Protein AF-A0A931ZY37-F1 (afdb_monomer)

Mean predicted aligned error: 3.33 Å

Structure (mmCIF, N/CA/C/O backbone):
data_AF-A0A931ZY37-F1
#
_entry.id   AF-A0A931ZY37-F1
#
loop_
_atom_site.group_PDB
_atom_site.id
_atom_site.type_symbol
_atom_site.label_atom_id
_atom_site.label_alt_id
_atom_site.label_comp_id
_atom_site.label_asym_id
_atom_site.label_entity_id
_atom_site.label_seq_id
_atom_site.pdbx_PDB_ins_code
_atom_site.Cartn_x
_atom_site.Cartn_y
_atom_site.Cartn_z
_atom_site.occupancy
_atom_site.B_iso_or_equiv
_atom_site.auth_seq_id
_atom_site.auth_comp_id
_atom_site.auth_asym_id
_atom_site.auth_atom_id
_atom_site.pdbx_PDB_model_num
ATOM 1 N N . MET A 1 1 ? -20.528 12.581 0.100 1.00 63.22 1 MET A N 1
ATOM 2 C CA . MET A 1 1 ? -20.243 13.210 1.410 1.00 63.22 1 MET A CA 1
ATOM 3 C C . MET A 1 1 ? -18.839 12.778 1.808 1.00 63.22 1 MET A C 1
ATOM 5 O O . MET A 1 1 ? -18.564 11.595 1.664 1.00 63.22 1 MET A O 1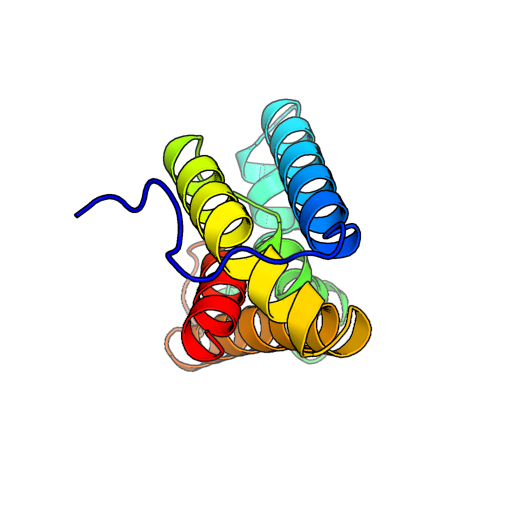
ATOM 9 N N . PHE A 1 2 ? -17.939 13.688 2.192 1.00 72.25 2 PHE A N 1
ATOM 10 C CA . PHE A 1 2 ? -16.591 13.305 2.642 1.00 72.25 2 PHE A CA 1
ATOM 11 C C . PHE A 1 2 ? -16.696 12.861 4.113 1.00 72.25 2 PHE A C 1
ATOM 13 O O . PHE A 1 2 ? -17.202 13.653 4.912 1.00 72.25 2 PHE A O 1
ATOM 20 N N . PRO A 1 3 ? -16.337 11.617 4.480 1.00 76.69 3 PRO A N 1
ATOM 21 C CA . PRO A 1 3 ? -16.496 11.146 5.854 1.00 76.69 3 PRO A CA 1
ATOM 22 C C . PRO A 1 3 ? -15.525 11.903 6.765 1.00 76.69 3 PRO A C 1
ATOM 24 O O . PRO A 1 3 ? -14.353 12.024 6.429 1.00 76.69 3 PRO A O 1
ATOM 27 N N . LEU A 1 4 ? -16.013 12.447 7.882 1.00 78.38 4 LEU A N 1
ATOM 28 C CA . LEU A 1 4 ? -15.183 13.142 8.881 1.00 78.38 4 LEU A CA 1
ATOM 29 C C . LEU A 1 4 ? -14.950 12.295 10.134 1.00 78.38 4 LEU A C 1
ATOM 31 O O . LEU A 1 4 ? -13.923 12.428 10.791 1.00 78.38 4 LEU A O 1
ATOM 35 N N . SER A 1 5 ? -15.909 11.431 10.444 1.00 74.94 5 SER A N 1
ATOM 36 C CA . SER A 1 5 ? -15.869 10.434 11.505 1.00 74.94 5 SER A CA 1
ATOM 37 C C . SER A 1 5 ? -16.895 9.350 11.183 1.00 74.94 5 SER A C 1
ATOM 39 O O . SER A 1 5 ? -17.824 9.585 10.399 1.00 74.94 5 SER A O 1
ATOM 41 N N . ASP A 1 6 ? -16.757 8.185 11.799 1.00 78.31 6 ASP A N 1
ATOM 42 C CA . ASP A 1 6 ? -17.799 7.169 11.818 1.00 78.31 6 ASP A CA 1
ATOM 43 C C . ASP A 1 6 ? -18.772 7.397 12.997 1.00 78.31 6 ASP A C 1
ATOM 45 O O . ASP A 1 6 ? -18.568 8.269 13.847 1.00 78.31 6 ASP A O 1
ATOM 49 N N . ALA A 1 7 ? -19.883 6.657 13.010 1.00 77.50 7 ALA A N 1
ATOM 50 C CA . ALA A 1 7 ? -20.914 6.757 14.049 1.00 77.50 7 ALA A CA 1
ATOM 51 C C . ALA A 1 7 ? -20.733 5.734 15.187 1.00 77.50 7 ALA A C 1
ATOM 53 O O . ALA A 1 7 ? -21.491 5.766 16.159 1.00 77.50 7 ALA A O 1
ATOM 54 N N . ASN A 1 8 ? -19.770 4.821 15.068 1.00 73.75 8 ASN A N 1
ATOM 55 C CA . ASN A 1 8 ? -19.580 3.678 15.949 1.00 73.75 8 ASN A CA 1
ATOM 56 C C . ASN A 1 8 ? -18.161 3.660 16.546 1.00 73.75 8 ASN A C 1
ATOM 58 O O . ASN A 1 8 ? -17.461 2.678 16.367 1.00 73.75 8 ASN A O 1
ATOM 62 N N . PRO A 1 9 ? -17.726 4.690 17.291 1.00 71.88 9 PRO A N 1
ATOM 63 C CA . PRO A 1 9 ? -16.325 4.841 17.668 1.00 71.88 9 PRO A CA 1
ATOM 64 C C . PRO A 1 9 ? -15.787 3.641 18.462 1.00 71.88 9 PRO A C 1
ATOM 66 O O . PRO A 1 9 ? -16.362 3.226 19.480 1.00 71.88 9 PRO A O 1
ATOM 69 N N . SER A 1 10 ? -14.628 3.132 18.043 1.00 78.06 10 SER A N 1
AT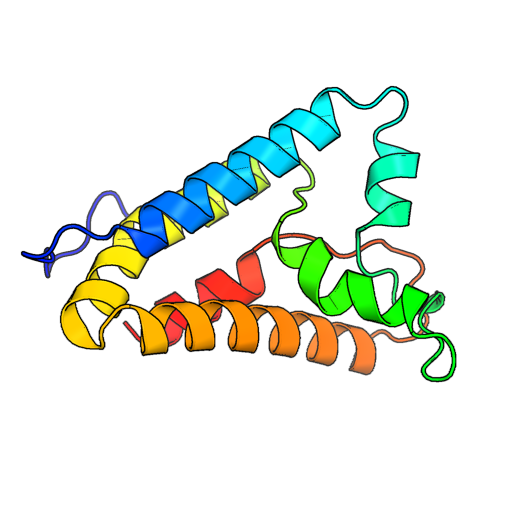OM 70 C CA . SER A 1 10 ? -13.926 2.062 18.748 1.00 78.06 10 SER A CA 1
ATOM 71 C C . SER A 1 10 ? -13.435 2.529 20.123 1.00 78.06 10 SER A C 1
ATOM 73 O O . SER A 1 10 ? -12.880 3.613 20.293 1.00 78.06 10 SER A O 1
ATOM 75 N N . ARG A 1 11 ? -13.611 1.686 21.150 1.00 78.75 11 ARG A N 1
ATOM 76 C CA . ARG A 1 11 ? -13.096 1.950 22.512 1.00 78.75 11 ARG A CA 1
ATOM 77 C C . ARG A 1 11 ? -11.683 1.410 22.743 1.00 78.75 11 ARG A C 1
ATOM 79 O O . ARG A 1 11 ? -11.150 1.568 23.841 1.00 78.75 11 ARG A O 1
ATOM 86 N N . LYS A 1 12 ? -11.101 0.720 21.759 1.00 86.44 12 L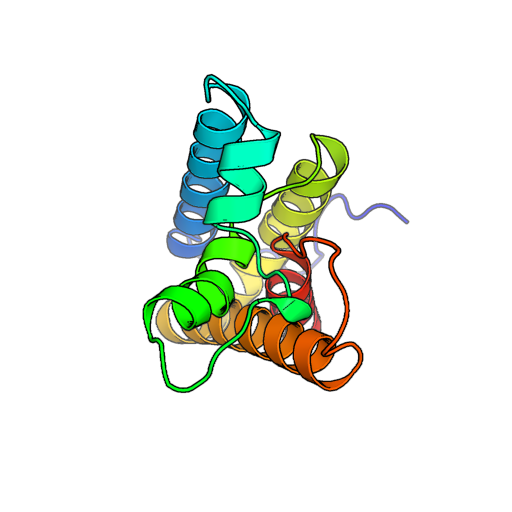YS A N 1
ATOM 87 C CA . LYS A 1 12 ? -9.762 0.125 21.850 1.00 86.44 12 LYS A CA 1
ATOM 88 C C . LYS A 1 12 ? -8.773 0.962 21.054 1.00 86.44 12 LYS A C 1
ATOM 90 O O . LYS A 1 12 ? -9.107 1.477 19.997 1.00 86.44 12 LYS A O 1
ATOM 95 N N . PHE A 1 13 ? -7.548 1.066 21.561 1.00 90.75 13 PHE A N 1
ATOM 96 C CA . PHE A 1 13 ? -6.472 1.742 20.846 1.00 90.75 13 PHE A CA 1
ATOM 97 C C . PHE A 1 13 ? -6.099 0.941 19.582 1.00 90.75 13 PHE A C 1
ATOM 99 O O . PHE A 1 13 ? -5.713 -0.223 19.726 1.00 90.75 13 PHE A O 1
ATOM 106 N N . PRO A 1 14 ? -6.209 1.522 18.373 1.00 93.69 1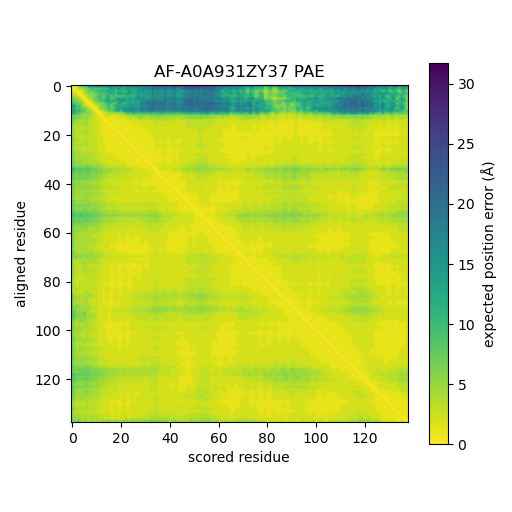4 PRO A N 1
ATOM 107 C CA . PRO A 1 14 ? -6.044 0.796 17.117 1.00 93.69 14 PRO A CA 1
ATOM 108 C C . PRO A 1 14 ? -4.565 0.760 16.704 1.00 93.69 14 PRO A C 1
ATOM 110 O O . PRO A 1 14 ? -4.118 1.470 15.800 1.00 93.69 14 PRO A O 1
ATOM 113 N N . LEU A 1 15 ? -3.771 -0.011 17.450 1.00 96.75 15 LEU A N 1
ATOM 114 C CA . LEU A 1 15 ? -2.317 -0.045 17.305 1.00 96.75 15 LEU A CA 1
ATOM 115 C C . LEU A 1 15 ? -1.897 -0.475 15.896 1.00 96.75 15 LEU A C 1
ATOM 117 O O . LEU A 1 15 ? -1.020 0.154 15.308 1.00 96.75 15 LEU A O 1
ATOM 121 N N . PHE A 1 16 ? -2.499 -1.532 15.353 1.00 97.75 16 PHE A N 1
ATOM 122 C CA . PHE A 1 16 ? -2.090 -2.073 14.058 1.00 97.75 16 PHE A CA 1
ATOM 123 C C . PHE A 1 16 ? -2.555 -1.193 12.900 1.00 97.75 16 PHE A C 1
ATOM 125 O O . PHE A 1 16 ? -1.809 -1.036 11.933 1.00 97.75 16 PHE A O 1
ATOM 132 N N . ASN A 1 17 ? -3.712 -0.544 13.029 1.00 97.81 17 ASN A N 1
ATOM 133 C CA . ASN A 1 17 ? -4.153 0.491 12.103 1.00 97.81 17 ASN A CA 1
ATOM 134 C C . ASN A 1 17 ? -3.123 1.627 12.013 1.00 97.81 17 ASN A C 1
ATOM 136 O O . ASN A 1 17 ? -2.664 1.985 10.928 1.00 97.81 17 ASN A O 1
ATOM 140 N N . ILE A 1 18 ? -2.685 2.135 13.171 1.00 98.06 18 ILE A N 1
ATOM 141 C CA . ILE A 1 18 ? -1.665 3.187 13.255 1.00 98.06 18 ILE A CA 1
ATOM 142 C C . ILE A 1 18 ? -0.335 2.706 12.669 1.00 98.06 18 ILE A C 1
ATOM 144 O O . ILE A 1 18 ? 0.287 3.441 11.904 1.00 98.06 18 ILE A O 1
ATOM 148 N N . ILE A 1 19 ? 0.097 1.480 12.981 1.00 98.56 19 ILE A N 1
ATOM 149 C CA . ILE A 1 19 ? 1.332 0.904 12.431 1.00 98.56 19 ILE A CA 1
ATOM 150 C C . ILE A 1 19 ? 1.280 0.874 10.900 1.00 98.56 19 ILE A C 1
ATOM 152 O O . ILE A 1 19 ? 2.235 1.314 10.261 1.00 98.56 19 ILE A O 1
ATOM 156 N N . ILE A 1 20 ? 0.178 0.412 10.301 1.00 98.62 20 ILE A N 1
ATOM 157 C CA . ILE A 1 20 ? 0.029 0.371 8.839 1.00 98.62 20 ILE A CA 1
ATOM 158 C C . ILE A 1 20 ? 0.072 1.782 8.245 1.00 98.62 20 ILE A C 1
ATOM 160 O O . ILE A 1 20 ? 0.779 1.998 7.256 1.00 98.62 20 ILE A O 1
ATOM 164 N N . ILE A 1 21 ? -0.619 2.749 8.856 1.00 98.69 21 ILE A N 1
ATOM 165 C CA . ILE A 1 21 ? -0.608 4.149 8.405 1.00 98.69 21 ILE A CA 1
ATOM 166 C C . ILE A 1 21 ? 0.811 4.727 8.453 1.00 98.69 21 ILE A C 1
ATOM 168 O O . ILE A 1 21 ? 1.265 5.347 7.486 1.00 98.69 21 ILE A O 1
ATOM 172 N N . VAL A 1 22 ? 1.535 4.500 9.551 1.00 98.69 22 VAL A N 1
ATOM 173 C CA . VAL A 1 22 ? 2.911 4.979 9.728 1.00 98.69 22 VAL A CA 1
ATOM 174 C C . VAL A 1 22 ? 3.845 4.325 8.715 1.00 98.69 22 VAL A C 1
ATOM 176 O O . VAL A 1 22 ? 4.570 5.039 8.030 1.00 98.69 22 VAL A O 1
ATOM 179 N N . ILE A 1 23 ? 3.806 2.998 8.561 1.00 98.75 23 ILE A N 1
ATOM 180 C CA . ILE A 1 23 ? 4.653 2.279 7.596 1.00 98.75 23 ILE A CA 1
ATOM 181 C C . ILE A 1 23 ? 4.382 2.771 6.173 1.00 98.75 23 ILE A C 1
ATOM 183 O O . ILE A 1 23 ? 5.320 3.099 5.452 1.00 98.75 23 ILE A O 1
ATOM 187 N N . THR A 1 24 ? 3.113 2.887 5.781 1.00 98.69 24 THR A N 1
ATOM 188 C CA . THR A 1 24 ? 2.729 3.364 4.443 1.00 98.69 24 THR A CA 1
ATOM 189 C C . THR A 1 24 ? 3.211 4.795 4.200 1.00 98.69 24 THR A C 1
ATOM 191 O O . THR A 1 24 ? 3.761 5.101 3.143 1.00 98.69 24 THR A O 1
ATOM 194 N N . SER A 1 25 ? 3.085 5.664 5.205 1.00 98.62 25 SER A N 1
ATOM 195 C CA . SER A 1 25 ? 3.576 7.045 5.134 1.00 98.62 25 SER A CA 1
ATOM 196 C C . SER A 1 25 ? 5.102 7.116 5.039 1.00 98.62 25 SER A C 1
ATOM 198 O O . SER A 1 25 ? 5.629 7.929 4.281 1.00 98.62 25 SER A O 1
ATOM 200 N N . LEU A 1 26 ? 5.822 6.249 5.760 1.00 98.69 26 LEU A N 1
ATOM 201 C CA . LEU A 1 26 ? 7.281 6.145 5.676 1.00 98.69 26 LEU A CA 1
ATOM 202 C C . LEU A 1 26 ? 7.730 5.649 4.298 1.00 98.69 26 LEU A C 1
ATOM 204 O O . LEU A 1 26 ? 8.646 6.230 3.725 1.00 98.69 26 LEU A O 1
ATOM 208 N N . VAL A 1 27 ? 7.073 4.630 3.735 1.00 98.56 27 VAL A N 1
ATOM 209 C CA . VAL A 1 27 ? 7.370 4.143 2.376 1.00 98.56 27 VAL A CA 1
ATOM 210 C C . VAL A 1 27 ? 7.130 5.239 1.344 1.00 98.56 27 VAL A C 1
ATOM 212 O O . VAL A 1 27 ? 7.978 5.457 0.483 1.00 98.56 27 VAL A O 1
ATOM 215 N N . PHE A 1 28 ? 6.033 5.990 1.456 1.00 98.50 28 PHE A N 1
ATOM 216 C CA . PHE A 1 28 ? 5.783 7.117 0.562 1.00 98.50 28 PHE A CA 1
ATOM 217 C C . PHE A 1 28 ? 6.817 8.239 0.731 1.00 98.50 28 PHE A C 1
ATOM 219 O O . PHE A 1 28 ? 7.264 8.820 -0.254 1.00 98.50 28 PHE A O 1
ATOM 226 N N . PHE A 1 29 ? 7.271 8.514 1.955 1.00 98.44 29 PHE A N 1
ATOM 227 C CA . PHE A 1 29 ? 8.369 9.454 2.181 1.00 98.44 29 PHE A CA 1
ATOM 228 C C . PHE A 1 29 ? 9.686 8.972 1.550 1.00 98.44 29 PHE A C 1
ATOM 230 O O . PHE A 1 29 ? 10.391 9.769 0.929 1.00 98.44 29 PHE A O 1
ATOM 237 N N . LEU A 1 30 ? 10.006 7.677 1.653 1.00 98.19 30 LEU A N 1
ATOM 238 C CA . LEU A 1 30 ? 11.165 7.076 0.982 1.00 98.19 30 LEU A CA 1
ATOM 239 C C . LEU A 1 30 ? 11.042 7.157 -0.542 1.00 98.19 30 LEU A C 1
ATOM 241 O O . LEU A 1 30 ? 12.013 7.514 -1.203 1.00 98.19 30 LEU A O 1
ATOM 245 N N . GLN A 1 31 ? 9.849 6.904 -1.087 1.00 98.19 31 GLN A N 1
ATOM 246 C CA . GLN A 1 31 ? 9.551 7.075 -2.507 1.00 98.19 31 GLN A CA 1
ATOM 247 C C . GLN A 1 31 ? 9.832 8.520 -2.944 1.00 98.19 31 GLN A C 1
ATOM 249 O O . GLN A 1 31 ? 10.562 8.729 -3.908 1.00 98.19 31 GLN A O 1
ATOM 254 N N . LEU A 1 32 ? 9.334 9.520 -2.208 1.00 97.69 32 LEU A N 1
ATOM 255 C CA . LEU A 1 32 ? 9.580 10.938 -2.505 1.00 97.69 32 LEU A CA 1
ATOM 256 C C . LEU A 1 32 ? 11.055 11.342 -2.376 1.00 97.69 32 LEU A C 1
ATOM 258 O O . LEU A 1 32 ? 11.507 12.229 -3.097 1.00 97.69 32 LEU A O 1
ATOM 262 N N . SER A 1 33 ? 11.783 10.703 -1.458 1.00 97.88 33 SER A N 1
ATOM 263 C CA . SER A 1 33 ? 13.199 10.977 -1.177 1.00 97.88 33 SER A CA 1
ATOM 264 C C . SER A 1 33 ? 14.160 10.201 -2.083 1.00 97.88 33 SER A C 1
ATOM 266 O O . SER A 1 33 ? 15.374 10.377 -1.977 1.00 97.88 33 SER A O 1
ATOM 268 N N . SER A 1 34 ? 13.644 9.312 -2.935 1.00 97.44 34 SER A N 1
ATOM 269 C CA . SER A 1 34 ? 14.457 8.545 -3.874 1.00 97.44 34 SER A CA 1
ATOM 270 C C . SER A 1 34 ? 15.083 9.460 -4.932 1.00 97.44 34 SER A C 1
ATOM 272 O O . SER A 1 34 ? 14.522 10.494 -5.294 1.00 97.44 34 SER A O 1
ATOM 274 N N . ALA A 1 35 ? 16.267 9.085 -5.427 1.00 97.00 35 ALA A N 1
ATOM 275 C CA . ALA A 1 35 ? 16.957 9.849 -6.469 1.00 97.00 35 ALA A CA 1
ATOM 276 C C . ALA A 1 35 ? 16.159 9.886 -7.783 1.00 97.00 35 ALA A C 1
ATOM 278 O O . ALA A 1 35 ? 16.204 10.880 -8.504 1.00 97.00 35 ALA A O 1
ATOM 279 N N . ASP A 1 36 ? 15.424 8.808 -8.059 1.00 97.00 36 ASP A N 1
ATOM 280 C CA . ASP A 1 36 ? 14.531 8.671 -9.198 1.00 97.00 36 ASP A CA 1
ATOM 281 C C . ASP A 1 36 ? 13.251 7.951 -8.748 1.00 97.00 36 ASP A C 1
ATOM 283 O O . ASP A 1 36 ? 13.257 6.755 -8.436 1.00 97.00 36 ASP A O 1
ATOM 287 N N . GLN A 1 37 ? 12.155 8.709 -8.688 1.00 96.00 37 GLN A N 1
ATOM 288 C CA . GLN A 1 37 ? 10.861 8.200 -8.237 1.00 96.00 37 GLN A CA 1
ATOM 289 C C . GLN A 1 37 ? 10.254 7.212 -9.227 1.00 96.00 37 GLN A C 1
ATOM 291 O O . GLN A 1 37 ? 9.539 6.305 -8.808 1.00 96.00 37 GLN A O 1
ATOM 296 N N . GLU A 1 38 ? 10.522 7.381 -10.522 1.00 95.38 38 GLU A N 1
ATOM 297 C CA . GLU A 1 38 ? 10.010 6.488 -11.552 1.00 95.38 38 GLU A CA 1
ATOM 298 C C . GLU A 1 38 ? 10.664 5.117 -11.395 1.00 95.38 38 GLU A C 1
ATOM 300 O O . GLU A 1 38 ? 9.961 4.121 -11.236 1.00 95.38 38 GLU A O 1
ATOM 305 N N . VAL A 1 39 ? 11.994 5.071 -11.287 1.00 96.38 39 VAL A N 1
ATOM 306 C CA . VAL A 1 39 ? 12.726 3.819 -11.030 1.00 96.38 39 VAL A CA 1
ATOM 307 C C . VAL A 1 39 ? 12.268 3.161 -9.726 1.00 96.38 39 VAL A C 1
ATOM 309 O O . VAL A 1 39 ? 12.027 1.954 -9.704 1.00 96.38 39 VAL A O 1
ATOM 312 N N . PHE A 1 40 ? 12.085 3.939 -8.652 1.00 97.69 40 PHE A N 1
ATOM 313 C CA . PHE A 1 40 ? 11.578 3.411 -7.382 1.00 97.69 40 PHE A CA 1
ATOM 314 C C . PHE A 1 40 ? 10.182 2.790 -7.540 1.00 97.69 40 PHE A C 1
ATOM 316 O O . PHE A 1 40 ? 9.921 1.702 -7.027 1.00 97.69 40 PHE A O 1
ATOM 323 N N . ILE A 1 41 ? 9.281 3.458 -8.266 1.00 97.75 41 ILE A N 1
ATOM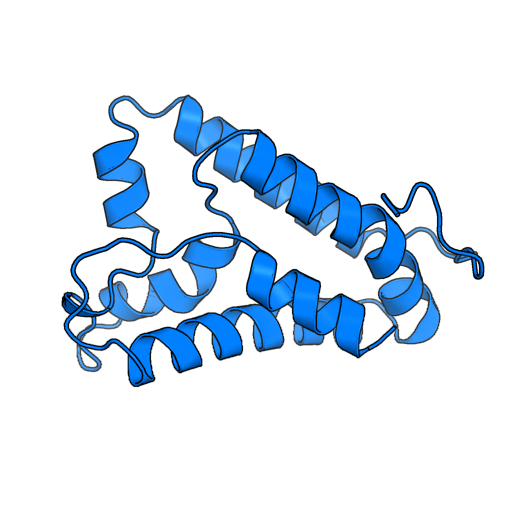 324 C CA . ILE A 1 41 ? 7.939 2.938 -8.541 1.00 97.75 41 ILE A CA 1
ATOM 325 C C . ILE A 1 41 ? 8.029 1.648 -9.352 1.00 97.75 41 ILE A C 1
ATOM 327 O O . ILE A 1 41 ? 7.470 0.646 -8.922 1.00 97.75 41 ILE A O 1
ATOM 331 N N . PHE A 1 42 ? 8.751 1.628 -10.471 1.00 96.62 42 PHE A N 1
ATOM 332 C CA . PHE A 1 42 ? 8.862 0.434 -11.316 1.00 96.62 42 PHE A CA 1
ATOM 333 C C . PHE A 1 42 ? 9.524 -0.755 -10.606 1.00 96.62 42 PHE A C 1
ATOM 335 O O . PHE A 1 42 ? 9.267 -1.896 -10.972 1.00 96.62 42 PHE A O 1
ATOM 342 N N . GLN A 1 43 ? 10.331 -0.510 -9.572 1.00 95.81 43 GLN A N 1
ATOM 343 C CA . GLN A 1 43 ? 10.945 -1.569 -8.777 1.00 95.81 43 GLN A CA 1
ATOM 344 C C . GLN A 1 43 ? 9.973 -2.244 -7.790 1.00 95.81 43 GLN A C 1
ATOM 346 O O . GLN A 1 43 ? 10.127 -3.432 -7.510 1.00 95.81 43 GLN A O 1
ATOM 351 N N . TYR A 1 44 ? 9.008 -1.506 -7.227 1.00 97.88 44 TYR A N 1
ATOM 352 C CA . TYR A 1 44 ? 8.169 -2.001 -6.120 1.00 97.88 44 TYR A CA 1
ATOM 353 C C . TYR A 1 44 ? 6.657 -1.994 -6.396 1.00 97.88 44 TYR A C 1
ATOM 355 O O . TYR A 1 44 ? 5.898 -2.574 -5.613 1.00 97.88 44 TYR A O 1
ATOM 363 N N . ALA A 1 45 ? 6.207 -1.341 -7.466 1.00 98.00 45 ALA A N 1
ATOM 364 C CA . ALA A 1 45 ? 4.832 -1.384 -7.949 1.00 98.00 45 ALA A CA 1
ATOM 365 C C . ALA A 1 45 ? 4.597 -2.633 -8.803 1.00 98.00 45 ALA A C 1
ATOM 367 O O . ALA A 1 45 ? 5.514 -3.168 -9.425 1.00 98.00 45 ALA A O 1
ATOM 368 N N . LEU A 1 46 ? 3.350 -3.093 -8.852 1.00 98.44 46 LEU A N 1
ATOM 369 C CA . LEU A 1 46 ? 2.977 -4.229 -9.681 1.00 98.44 46 LEU A CA 1
ATOM 370 C C . LEU A 1 46 ? 2.822 -3.757 -11.124 1.00 98.44 46 LEU A C 1
ATOM 372 O O . LEU A 1 46 ? 1.905 -3.000 -11.426 1.00 98.44 46 LEU A O 1
ATOM 376 N N . VAL A 1 47 ? 3.694 -4.215 -12.017 1.00 98.25 47 VAL A N 1
ATOM 377 C CA . VAL A 1 47 ? 3.532 -4.028 -13.463 1.00 98.25 47 VAL A CA 1
ATOM 378 C C . VAL A 1 47 ? 3.054 -5.358 -14.046 1.00 98.25 47 VAL A C 1
ATOM 380 O O . VAL A 1 47 ? 3.863 -6.281 -14.140 1.00 98.25 47 VAL A O 1
ATOM 383 N N . PRO A 1 48 ? 1.769 -5.496 -14.430 1.00 98.00 48 PRO A N 1
ATOM 384 C CA . PRO A 1 48 ? 1.219 -6.770 -14.895 1.00 98.00 48 PRO A CA 1
ATOM 385 C C . PRO A 1 48 ? 2.035 -7.440 -16.006 1.00 98.00 48 PRO A C 1
ATOM 387 O O . PRO A 1 48 ? 2.340 -8.626 -15.904 1.00 98.00 48 PRO A O 1
ATOM 390 N N . ALA A 1 49 ? 2.482 -6.657 -16.995 1.00 97.69 49 ALA A N 1
ATOM 391 C CA . ALA A 1 49 ? 3.266 -7.151 -18.127 1.00 97.69 49 ALA A CA 1
ATOM 392 C C . ALA A 1 49 ? 4.655 -7.703 -17.750 1.00 97.69 49 ALA A C 1
ATOM 394 O O . ALA A 1 49 ? 5.314 -8.312 -18.590 1.00 97.69 49 ALA A O 1
ATOM 395 N N . GLN A 1 50 ? 5.130 -7.459 -16.524 1.00 97.00 50 GLN A N 1
ATOM 396 C CA . GLN A 1 50 ? 6.437 -7.911 -16.031 1.00 97.00 50 GLN A CA 1
ATOM 397 C C . GLN A 1 50 ? 6.334 -9.112 -15.081 1.00 97.00 50 GLN A C 1
ATOM 399 O O . GLN A 1 50 ? 7.355 -9.577 -14.581 1.00 97.00 50 GLN A O 1
ATOM 404 N N . VAL A 1 51 ? 5.124 -9.610 -14.806 1.00 97.69 51 VAL A N 1
ATOM 405 C CA . VAL A 1 51 ? 4.931 -10.752 -13.908 1.00 97.69 51 VAL A CA 1
ATOM 406 C C . VAL A 1 51 ? 5.358 -12.042 -14.603 1.00 97.69 51 VAL A C 1
ATOM 408 O O . VAL A 1 51 ? 4.753 -12.460 -15.591 1.00 97.69 51 VAL A O 1
ATOM 411 N N . ASP A 1 52 ? 6.347 -12.713 -14.020 1.00 97.12 52 ASP A N 1
ATOM 412 C CA . ASP A 1 52 ? 6.746 -14.074 -14.356 1.00 97.12 52 ASP A CA 1
ATOM 413 C C . ASP A 1 52 ? 6.533 -14.971 -13.131 1.00 97.12 52 ASP A C 1
ATOM 415 O O . ASP A 1 52 ? 7.233 -14.872 -12.126 1.00 97.12 52 ASP A O 1
ATOM 419 N N . LEU A 1 53 ? 5.571 -15.894 -13.218 1.00 95.19 53 LEU A N 1
ATOM 420 C CA . LEU A 1 53 ? 5.245 -16.807 -12.118 1.00 95.19 53 LEU A CA 1
ATOM 421 C C . LEU A 1 53 ? 6.404 -17.749 -11.742 1.00 95.19 53 LEU A C 1
ATOM 423 O O . LEU A 1 53 ? 6.367 -18.342 -10.661 1.00 95.19 53 LEU A O 1
ATOM 427 N N . ALA A 1 54 ? 7.411 -17.903 -12.608 1.00 97.12 54 ALA A N 1
ATOM 428 C CA . ALA A 1 54 ? 8.626 -18.655 -12.312 1.00 97.12 54 ALA A CA 1
ATOM 429 C C . ALA A 1 54 ? 9.687 -17.824 -11.565 1.00 97.12 54 ALA A C 1
ATOM 431 O O . ALA A 1 54 ? 10.575 -18.409 -10.939 1.00 97.12 54 ALA A O 1
ATOM 432 N N . ASP A 1 55 ? 9.591 -16.490 -11.584 1.00 96.31 55 ASP A N 1
ATOM 433 C CA . ASP A 1 55 ? 10.500 -15.585 -10.884 1.00 96.31 55 ASP A CA 1
ATOM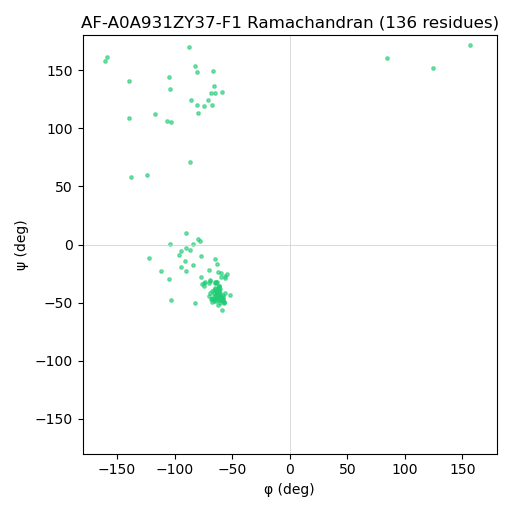 434 C C . ASP A 1 55 ? 9.825 -14.954 -9.661 1.00 96.31 55 ASP A C 1
ATOM 436 O O . ASP A 1 55 ? 9.014 -14.028 -9.752 1.00 96.31 55 ASP A O 1
ATOM 440 N N . PHE A 1 56 ? 10.231 -15.425 -8.480 1.00 94.31 56 PHE A N 1
ATOM 441 C CA . PHE A 1 56 ? 9.733 -14.930 -7.200 1.00 94.31 56 PHE A CA 1
ATOM 442 C C . PHE A 1 56 ? 9.930 -13.418 -7.019 1.00 94.31 56 PHE A C 1
ATOM 444 O O . PHE A 1 56 ? 9.120 -12.784 -6.341 1.00 94.31 56 PHE A O 1
ATOM 451 N N . ALA A 1 57 ? 10.958 -12.818 -7.631 1.00 95.56 57 ALA A N 1
ATOM 452 C CA . ALA A 1 57 ? 11.183 -11.378 -7.541 1.00 95.56 57 ALA A CA 1
ATOM 453 C C . ALA A 1 57 ? 10.007 -10.578 -8.127 1.00 95.56 57 ALA A C 1
ATOM 455 O O . ALA A 1 57 ? 9.621 -9.557 -7.559 1.00 95.56 57 ALA A O 1
ATOM 456 N N . THR A 1 58 ? 9.376 -11.085 -9.191 1.00 96.62 58 THR A N 1
ATOM 457 C CA . THR A 1 58 ? 8.214 -10.444 -9.832 1.00 96.62 58 THR A CA 1
ATOM 458 C C . THR A 1 58 ? 6.906 -10.648 -9.059 1.00 96.62 58 THR A C 1
ATOM 460 O O . THR A 1 58 ? 5.907 -9.984 -9.337 1.00 96.62 58 THR A O 1
ATOM 463 N N . LEU A 1 59 ? 6.907 -11.519 -8.040 1.00 97.19 59 LEU A N 1
ATOM 464 C CA . LEU A 1 59 ? 5.754 -11.761 -7.166 1.00 97.19 59 LEU A CA 1
ATOM 465 C C . LEU A 1 59 ? 5.730 -10.837 -5.939 1.00 97.19 59 LEU A C 1
ATOM 467 O O . LEU A 1 59 ? 4.666 -10.590 -5.370 1.00 97.19 59 LEU A O 1
ATOM 471 N N . ILE A 1 60 ? 6.881 -10.290 -5.538 1.00 97.69 60 ILE A N 1
ATOM 472 C CA . ILE A 1 60 ? 6.998 -9.348 -4.411 1.00 97.69 60 ILE A CA 1
ATOM 473 C C . ILE A 1 60 ? 6.087 -8.109 -4.592 1.00 97.69 60 ILE A C 1
ATOM 475 O O . ILE A 1 60 ? 5.403 -7.738 -3.626 1.00 97.69 60 ILE A O 1
ATOM 479 N N . PRO A 1 61 ? 5.975 -7.512 -5.802 1.00 98.31 61 PRO A N 1
ATOM 480 C CA . PRO A 1 61 ? 5.078 -6.392 -6.075 1.00 98.31 61 PRO A CA 1
ATOM 481 C C . PRO A 1 61 ? 3.603 -6.594 -5.737 1.00 98.31 61 PRO A C 1
ATOM 483 O O . PRO A 1 61 ? 2.932 -5.614 -5.422 1.00 98.31 61 PRO A O 1
ATOM 486 N N . PHE A 1 62 ? 3.085 -7.829 -5.702 1.00 98.31 62 PHE A N 1
ATOM 487 C CA . PHE A 1 62 ? 1.699 -8.070 -5.270 1.00 98.31 62 PHE A CA 1
ATOM 488 C C . PHE A 1 62 ? 1.436 -7.601 -3.834 1.00 98.31 62 PHE A C 1
ATOM 490 O O . PHE A 1 62 ? 0.295 -7.280 -3.498 1.00 98.31 62 PHE A O 1
ATOM 497 N N . VAL A 1 63 ? 2.481 -7.532 -3.003 1.00 98.44 63 VAL A N 1
ATOM 498 C CA . VAL A 1 63 ? 2.409 -7.030 -1.628 1.00 98.44 63 VAL A CA 1
ATOM 499 C C . VAL A 1 63 ? 2.981 -5.620 -1.525 1.00 98.44 63 VAL A C 1
ATOM 501 O O . VAL A 1 63 ? 2.342 -4.752 -0.933 1.00 98.44 63 VAL A O 1
ATOM 504 N N . THR A 1 64 ? 4.165 -5.354 -2.089 1.00 98.38 64 THR A N 1
ATOM 505 C CA . THR A 1 64 ? 4.823 -4.048 -1.899 1.00 98.38 64 THR A CA 1
ATOM 506 C C . THR A 1 64 ? 4.039 -2.901 -2.527 1.00 98.38 64 THR A C 1
ATOM 508 O O . THR A 1 64 ? 3.991 -1.823 -1.935 1.00 98.38 64 THR A O 1
ATOM 511 N N . ALA A 1 65 ? 3.331 -3.142 -3.637 1.00 98.44 65 ALA A N 1
ATOM 512 C CA . ALA A 1 65 ? 2.498 -2.140 -4.302 1.00 98.44 65 ALA A CA 1
ATOM 513 C C . ALA A 1 65 ? 1.436 -1.515 -3.380 1.00 98.44 65 ALA A C 1
ATOM 515 O O . ALA A 1 65 ? 1.079 -0.355 -3.576 1.00 98.44 65 ALA A O 1
ATOM 516 N N . ILE A 1 66 ? 0.983 -2.233 -2.341 1.00 98.75 66 ILE A N 1
ATOM 517 C CA . ILE A 1 66 ? -0.004 -1.750 -1.355 1.00 98.75 66 ILE A CA 1
ATOM 518 C C . ILE A 1 66 ? 0.506 -0.498 -0.616 1.00 98.75 66 ILE A C 1
ATOM 520 O O . ILE A 1 66 ? -0.286 0.338 -0.184 1.00 98.75 66 ILE A O 1
ATOM 524 N N . PHE A 1 67 ? 1.825 -0.339 -0.477 1.00 98.69 67 PHE A N 1
ATOM 525 C CA . PHE A 1 67 ? 2.431 0.766 0.272 1.00 98.69 67 PHE A CA 1
ATOM 526 C C . PHE A 1 67 ? 2.818 1.969 -0.601 1.00 98.69 67 PHE A C 1
ATOM 528 O O . PHE A 1 67 ? 2.995 3.075 -0.083 1.00 98.69 67 PHE A O 1
ATOM 535 N N . LEU A 1 68 ? 2.946 1.784 -1.916 1.00 98.56 68 LEU A N 1
ATOM 536 C CA . LEU A 1 68 ? 3.332 2.845 -2.849 1.00 98.56 68 LEU A CA 1
ATOM 537 C C . LEU A 1 68 ? 2.136 3.727 -3.204 1.00 98.56 68 LEU A C 1
ATOM 539 O O . LEU A 1 68 ? 1.008 3.252 -3.260 1.00 98.56 68 LEU A O 1
ATOM 543 N N . HIS A 1 69 ? 2.371 5.012 -3.477 1.00 98.50 69 HIS A N 1
ATOM 544 C CA . HIS A 1 69 ? 1.294 5.942 -3.833 1.00 98.50 69 HIS A CA 1
ATOM 545 C C . HIS A 1 69 ? 1.703 6.900 -4.954 1.00 98.50 69 HIS A C 1
ATOM 547 O O . HIS A 1 69 ? 2.812 7.418 -4.988 1.00 98.50 69 HIS A O 1
ATOM 553 N N . GLY A 1 70 ? 0.776 7.173 -5.874 1.00 96.94 70 GLY A N 1
ATOM 554 C CA . GLY A 1 70 ? 1.020 7.998 -7.069 1.00 96.94 70 GLY A CA 1
ATOM 555 C C . GLY A 1 70 ? 0.988 9.509 -6.815 1.00 96.94 70 GLY A C 1
ATOM 556 O O . GLY A 1 70 ? 1.025 10.292 -7.756 1.00 96.94 70 GLY A O 1
ATOM 557 N N . GLY A 1 71 ? 0.853 9.930 -5.555 1.00 97.25 71 GLY A N 1
ATOM 558 C CA . GLY A 1 71 ? 0.798 11.335 -5.163 1.00 97.25 71 GLY A CA 1
ATOM 559 C C . GLY A 1 71 ? 0.086 11.556 -3.830 1.00 97.25 71 GLY A C 1
ATOM 560 O O . GLY A 1 71 ? -0.549 10.653 -3.282 1.00 97.25 71 GLY A O 1
ATOM 561 N N . PHE A 1 72 ? 0.153 12.790 -3.323 1.00 98.06 72 PHE A N 1
ATOM 562 C CA . PHE A 1 72 ? -0.384 13.159 -2.007 1.00 98.06 72 PHE A CA 1
ATOM 563 C C . PHE A 1 72 ? -1.878 12.872 -1.852 1.00 98.06 72 PHE A C 1
ATOM 565 O O . PHE A 1 72 ? -2.284 12.288 -0.854 1.00 98.06 72 PHE A O 1
ATOM 572 N N . LEU A 1 73 ? -2.704 13.225 -2.843 1.00 97.38 73 LEU A N 1
ATOM 573 C CA . LEU A 1 73 ? -4.145 12.958 -2.773 1.00 97.38 73 LEU A CA 1
ATOM 574 C C . LEU A 1 73 ? -4.441 11.452 -2.685 1.00 97.38 73 LEU A C 1
ATOM 576 O O . LEU A 1 73 ? -5.362 11.035 -1.981 1.00 97.38 73 LEU A O 1
ATOM 580 N N . HIS A 1 74 ? -3.636 10.634 -3.365 1.00 97.62 74 HIS A N 1
ATOM 581 C CA . HIS A 1 74 ? -3.800 9.187 -3.372 1.00 97.62 74 HIS A CA 1
ATOM 582 C C . HIS A 1 74 ? -3.483 8.582 -1.994 1.00 97.62 74 HIS A C 1
ATOM 584 O O . HIS A 1 74 ? -4.281 7.806 -1.478 1.00 97.62 74 HIS A O 1
ATOM 590 N N . ILE A 1 75 ? -2.376 8.969 -1.350 1.00 98.44 75 ILE A N 1
ATOM 591 C CA . ILE A 1 75 ? -2.072 8.478 0.006 1.00 98.44 75 ILE A CA 1
ATOM 592 C C . ILE A 1 75 ? -3.021 9.050 1.058 1.00 98.44 75 ILE A C 1
ATOM 594 O O . ILE A 1 75 ? -3.530 8.296 1.884 1.00 98.44 75 ILE A O 1
ATOM 598 N N . ILE A 1 76 ? -3.312 10.354 1.012 1.00 98.25 76 ILE A N 1
ATOM 599 C CA . ILE A 1 76 ? -4.176 11.006 2.004 1.00 98.25 76 ILE A CA 1
ATOM 600 C C . ILE A 1 76 ? -5.557 10.360 1.989 1.00 98.25 76 ILE A C 1
ATOM 602 O O . ILE A 1 76 ? -6.069 10.040 3.053 1.00 98.25 76 ILE A O 1
ATOM 606 N N . SER A 1 77 ? -6.137 10.113 0.811 1.00 97.06 77 SER A N 1
ATOM 607 C CA . SER A 1 77 ? -7.437 9.440 0.725 1.00 97.06 77 SER A CA 1
ATOM 608 C C . SER A 1 77 ? -7.398 8.039 1.341 1.00 97.06 77 SER A C 1
ATOM 610 O O . SER A 1 77 ? -8.201 7.759 2.225 1.00 97.06 77 SER A O 1
ATOM 612 N N . ASN A 1 78 ? -6.438 7.188 0.971 1.00 98.25 78 ASN A N 1
ATOM 613 C CA . ASN A 1 78 ? -6.328 5.842 1.542 1.00 98.25 78 ASN A CA 1
ATOM 614 C C . ASN A 1 78 ? -6.162 5.852 3.065 1.00 98.25 78 ASN A C 1
ATOM 616 O O . ASN A 1 78 ? -6.887 5.152 3.769 1.00 98.25 78 ASN A O 1
ATOM 620 N N . MET A 1 79 ? -5.238 6.665 3.579 1.00 98.25 79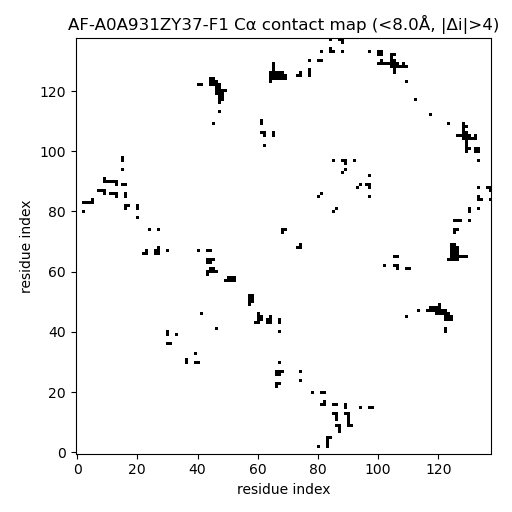 MET A N 1
ATOM 621 C CA . MET A 1 79 ? -4.968 6.731 5.016 1.00 98.25 79 MET A CA 1
ATOM 622 C C . MET A 1 79 ? -6.132 7.356 5.784 1.00 98.25 79 MET A C 1
ATOM 624 O O . MET A 1 79 ? -6.386 6.969 6.918 1.00 98.25 79 MET A O 1
ATOM 628 N N . TRP A 1 80 ? -6.875 8.277 5.168 1.00 96.69 80 TRP A N 1
ATOM 629 C CA . TRP A 1 80 ? -8.071 8.875 5.753 1.00 96.69 80 TRP A CA 1
ATOM 630 C C . TRP A 1 80 ? -9.192 7.853 5.943 1.00 96.69 80 TRP A C 1
ATOM 632 O O . TRP A 1 80 ? -9.743 7.734 7.034 1.00 96.69 80 TRP A O 1
ATOM 642 N N . PHE A 1 81 ? -9.499 7.069 4.906 1.00 96.25 81 PHE A N 1
ATOM 643 C CA . PHE A 1 81 ? -10.476 5.984 5.021 1.00 96.25 81 PHE A CA 1
ATOM 644 C C . PHE A 1 81 ? -10.003 4.917 6.016 1.00 96.25 81 PHE A C 1
ATOM 646 O O . PHE A 1 81 ? -10.769 4.489 6.874 1.00 96.25 81 PHE A O 1
ATOM 653 N N . LEU A 1 82 ? -8.729 4.534 5.965 1.00 97.00 82 LEU A N 1
ATOM 654 C CA . LEU A 1 82 ? -8.173 3.566 6.905 1.00 97.00 82 LEU A CA 1
ATOM 655 C C . LEU A 1 82 ? -8.227 4.067 8.361 1.00 97.00 82 LEU A C 1
ATOM 657 O O . LEU A 1 82 ? -8.544 3.305 9.268 1.00 97.00 82 LEU A O 1
ATOM 661 N N . TRP A 1 83 ? -7.983 5.357 8.591 1.00 95.69 83 TRP A N 1
ATOM 662 C CA . TRP A 1 83 ? -8.090 5.973 9.913 1.00 95.69 83 TRP A CA 1
ATOM 663 C C . TRP A 1 83 ? -9.519 5.943 10.463 1.00 95.69 83 TRP A C 1
ATOM 665 O O . TRP A 1 83 ? -9.697 5.615 11.630 1.00 95.69 83 TRP A O 1
ATOM 675 N N . ILE A 1 84 ? -10.516 6.254 9.629 1.00 93.44 84 ILE A N 1
ATOM 676 C CA . ILE A 1 84 ? -11.926 6.339 10.047 1.00 93.44 84 ILE A CA 1
ATOM 677 C C . ILE A 1 84 ? -12.559 4.959 10.265 1.00 93.44 84 ILE A C 1
ATOM 679 O O . ILE A 1 84 ? -13.420 4.810 11.122 1.00 93.44 84 ILE A O 1
ATOM 683 N N . PHE A 1 85 ? -12.191 3.958 9.462 1.00 94.88 85 PHE A N 1
ATOM 684 C CA . PHE A 1 85 ? -12.886 2.664 9.467 1.00 94.88 85 PHE A CA 1
ATOM 685 C C . PHE A 1 85 ? -12.036 1.515 10.023 1.00 94.88 85 PHE A C 1
ATOM 687 O O . PHE A 1 85 ? -12.575 0.510 10.482 1.00 94.88 85 PHE A O 1
ATOM 694 N N . GLY A 1 86 ? -10.707 1.632 9.998 1.00 95.50 86 GLY A N 1
ATOM 695 C CA . GLY A 1 86 ? -9.805 0.556 10.412 1.00 95.50 86 GLY A CA 1
ATOM 696 C C . GLY A 1 86 ? -9.810 0.287 11.916 1.00 95.50 86 GLY A C 1
ATOM 697 O O . GLY A 1 86 ? -9.696 -0.866 12.331 1.00 95.50 86 GLY A O 1
ATOM 698 N N . ASP A 1 87 ? -10.001 1.319 12.739 1.00 94.31 87 ASP A N 1
ATOM 699 C CA . ASP A 1 87 ? -10.060 1.199 14.200 1.00 94.31 87 ASP A CA 1
ATOM 700 C C . ASP A 1 87 ? -11.262 0.371 14.686 1.00 94.31 87 ASP A C 1
ATOM 702 O O . ASP A 1 87 ? -11.164 -0.368 15.672 1.00 94.31 87 ASP A O 1
ATOM 706 N N . ASN A 1 88 ? -12.373 0.454 13.958 1.00 94.19 88 ASN A N 1
ATOM 707 C CA . ASN A 1 88 ? -13.594 -0.304 14.174 1.00 94.19 88 ASN A CA 1
ATOM 708 C C . ASN A 1 88 ? -13.389 -1.788 13.902 1.00 94.19 88 ASN A C 1
ATOM 710 O O . ASN A 1 88 ? -13.725 -2.631 14.740 1.00 94.19 88 ASN A O 1
ATOM 714 N N . ILE A 1 89 ? -12.759 -2.108 12.772 1.00 95.81 89 ILE A N 1
ATOM 715 C CA . ILE A 1 89 ? -12.448 -3.490 12.406 1.00 95.81 89 ILE A CA 1
ATOM 716 C C . ILE A 1 89 ? -11.434 -4.094 13.383 1.00 95.81 89 ILE A C 1
ATOM 718 O O . ILE A 1 89 ? -11.668 -5.187 13.906 1.00 95.81 89 ILE A O 1
ATOM 722 N N . GLU A 1 90 ? -10.349 -3.381 13.703 1.00 96.88 90 GLU A N 1
ATOM 723 C CA . GLU A 1 90 ? -9.358 -3.838 14.688 1.00 96.88 90 GLU A CA 1
ATOM 724 C C . GLU A 1 90 ? -9.978 -4.000 16.085 1.00 96.88 90 GLU A C 1
ATOM 726 O O . GLU A 1 90 ? -9.735 -4.995 16.777 1.00 96.88 90 GLU A O 1
ATOM 731 N N . GLY A 1 91 ? -10.817 -3.051 16.501 1.00 94.81 91 GLY A N 1
ATOM 732 C CA . GLY A 1 91 ? -11.467 -3.062 17.806 1.00 94.81 91 GLY A CA 1
ATOM 733 C C . GLY A 1 91 ? -12.459 -4.215 17.981 1.00 94.81 91 GLY A C 1
ATOM 734 O O . GLY A 1 91 ? -12.487 -4.845 19.052 1.00 94.81 91 GLY A O 1
ATOM 735 N N . HIS A 1 92 ? -13.244 -4.497 16.938 1.00 94.19 92 HIS A N 1
ATOM 736 C CA . HIS A 1 92 ? -14.307 -5.500 16.945 1.00 94.19 92 HIS A CA 1
ATOM 737 C C . HIS A 1 92 ? -13.778 -6.921 16.712 1.00 94.19 92 HIS A C 1
ATOM 739 O O . HIS A 1 92 ? -14.058 -7.815 17.511 1.00 94.19 92 HIS A O 1
ATOM 745 N N . PHE A 1 93 ? -12.971 -7.126 15.666 1.00 94.19 93 PHE A N 1
ATOM 746 C CA . PHE A 1 93 ? -12.499 -8.453 15.249 1.00 94.19 93 PHE A CA 1
ATOM 747 C C . PHE A 1 93 ? -11.108 -8.823 15.782 1.00 94.19 93 PHE A C 1
ATOM 749 O O . PHE A 1 93 ? -10.678 -9.972 15.648 1.00 94.19 93 PHE A O 1
ATOM 756 N N . GLY A 1 94 ? -10.404 -7.870 16.396 1.00 95.94 94 GLY A N 1
ATOM 757 C CA . GLY A 1 94 ? -9.039 -8.043 16.875 1.00 95.94 94 GLY A CA 1
ATOM 758 C C . GLY A 1 94 ? -7.984 -7.802 15.792 1.00 95.94 94 GLY A C 1
ATOM 759 O O . GLY A 1 94 ? -8.241 -7.869 14.589 1.00 95.94 94 GLY A O 1
ATOM 760 N N . TRP A 1 95 ? -6.757 -7.549 16.248 1.00 96.00 95 TRP A N 1
ATOM 761 C CA . TRP A 1 95 ? -5.647 -7.138 15.389 1.00 96.00 95 TRP A CA 1
ATOM 762 C C . TRP A 1 95 ? -5.277 -8.157 14.308 1.00 96.00 95 TRP A C 1
ATOM 764 O O . TRP A 1 95 ? -4.980 -7.767 13.183 1.00 96.00 95 TRP A O 1
ATOM 774 N N . LEU A 1 96 ? -5.312 -9.457 14.620 1.00 97.50 96 LEU A N 1
ATOM 775 C CA . LEU A 1 96 ? -4.909 -10.495 13.670 1.00 97.50 96 LEU A CA 1
ATOM 776 C C . LEU A 1 96 ? -5.857 -10.530 12.467 1.00 97.50 96 LEU A C 1
ATOM 778 O O . LEU A 1 96 ? -5.406 -10.546 11.325 1.00 97.50 96 LEU A O 1
ATOM 782 N N . THR A 1 97 ? -7.165 -10.486 12.728 1.00 97.12 97 THR A N 1
ATOM 783 C CA . THR A 1 97 ? -8.194 -10.447 11.685 1.00 97.12 97 THR A CA 1
ATOM 784 C C . THR A 1 97 ? -8.070 -9.183 10.846 1.00 97.12 97 THR A C 1
ATOM 786 O O . THR A 1 97 ? -8.111 -9.266 9.623 1.00 97.12 97 THR A O 1
ATOM 789 N N . PHE A 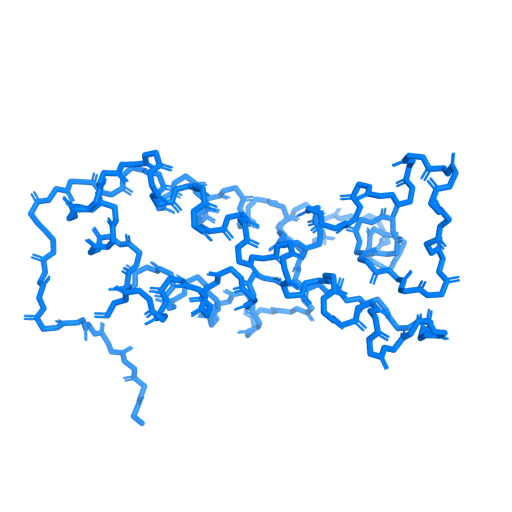1 98 ? -7.856 -8.030 11.488 1.00 98.06 98 PHE A N 1
ATOM 790 C CA . PHE A 1 98 ? -7.638 -6.757 10.801 1.00 98.06 98 PHE A CA 1
ATOM 791 C C . PHE A 1 98 ? -6.441 -6.815 9.838 1.00 98.06 98 PHE A C 1
ATOM 793 O O . PHE A 1 98 ? -6.585 -6.487 8.662 1.00 98.06 98 PHE A O 1
ATOM 800 N N . VAL A 1 99 ? -5.282 -7.294 10.306 1.00 98.38 99 VAL A N 1
ATOM 801 C CA . VAL A 1 99 ? -4.064 -7.400 9.486 1.00 98.38 99 VAL A CA 1
ATOM 802 C C . VAL A 1 99 ? -4.267 -8.366 8.317 1.00 98.38 99 VAL A C 1
ATOM 804 O O . VAL A 1 99 ? -3.930 -8.027 7.182 1.00 98.38 99 VAL A O 1
ATOM 807 N N . ILE A 1 100 ? -4.843 -9.548 8.567 1.00 98.50 100 ILE A N 1
ATOM 808 C CA . ILE A 1 100 ? -5.127 -10.527 7.506 1.00 98.50 100 ILE A CA 1
ATOM 809 C C . ILE A 1 100 ? -6.079 -9.925 6.476 1.00 98.50 100 ILE A C 1
ATOM 811 O O . ILE A 1 100 ? -5.799 -10.009 5.285 1.00 98.50 100 ILE A O 1
ATOM 815 N N . LEU A 1 101 ? -7.170 -9.295 6.915 1.00 98.31 101 LEU A N 1
ATOM 816 C CA . LEU A 1 101 ? -8.155 -8.697 6.020 1.00 98.31 101 LEU A CA 1
ATOM 817 C C . LEU A 1 101 ? -7.535 -7.593 5.156 1.00 98.31 101 LEU A C 1
ATOM 819 O O . LEU A 1 101 ? -7.771 -7.574 3.948 1.00 98.31 101 LEU A O 1
ATOM 823 N N . TYR A 1 102 ? -6.718 -6.719 5.752 1.00 98.69 102 TYR A N 1
ATOM 824 C CA . TYR A 1 102 ? -6.032 -5.642 5.042 1.00 98.69 102 TYR A CA 1
ATOM 825 C C . TYR A 1 102 ? -5.139 -6.195 3.923 1.00 98.69 102 TYR A C 1
ATOM 827 O O . TYR A 1 102 ? -5.323 -5.866 2.749 1.00 98.69 102 TYR A O 1
ATOM 835 N N . PHE A 1 103 ? -4.206 -7.091 4.262 1.00 98.75 103 PHE A N 1
ATOM 836 C CA . PHE A 1 103 ? -3.268 -7.631 3.276 1.00 98.75 103 PHE A CA 1
ATOM 837 C C . PHE A 1 103 ? -3.942 -8.553 2.265 1.00 98.75 103 PHE A C 1
ATOM 839 O O . PHE A 1 103 ? -3.655 -8.442 1.076 1.00 98.75 103 PHE A O 1
ATOM 846 N N . ALA A 1 104 ? -4.861 -9.420 2.695 1.00 98.62 104 ALA A N 1
ATOM 847 C CA . ALA A 1 104 ? -5.576 -10.308 1.785 1.00 98.62 104 ALA A CA 1
ATOM 848 C C . ALA A 1 104 ? -6.381 -9.508 0.757 1.00 98.62 104 ALA A C 1
ATOM 850 O O . ALA A 1 104 ? -6.299 -9.801 -0.431 1.00 98.62 104 ALA A O 1
ATOM 851 N N . SER A 1 105 ? -7.093 -8.460 1.180 1.00 98.69 105 SER A N 1
ATOM 852 C CA . SER A 1 105 ? -7.888 -7.631 0.263 1.00 98.69 105 SER A CA 1
ATOM 853 C C . SER A 1 105 ? -7.011 -6.839 -0.708 1.00 98.69 105 SER A C 1
ATOM 855 O O . SER A 1 105 ? -7.319 -6.774 -1.897 1.00 98.69 105 SER A O 1
ATOM 857 N N . GLY A 1 106 ? -5.880 -6.297 -0.238 1.00 98.62 106 GLY A N 1
ATOM 858 C CA . GLY A 1 106 ? -4.905 -5.626 -1.104 1.00 98.62 106 GLY A CA 1
ATOM 859 C C . GLY A 1 106 ? -4.305 -6.564 -2.154 1.00 98.62 106 GLY A C 1
ATOM 860 O O . GLY A 1 106 ? -4.308 -6.243 -3.341 1.00 98.62 106 GLY A O 1
ATOM 861 N N . ILE A 1 107 ? -3.867 -7.755 -1.735 1.00 98.69 107 ILE A N 1
ATOM 862 C CA . ILE A 1 107 ? -3.314 -8.778 -2.634 1.00 98.69 107 ILE A CA 1
ATOM 863 C C . ILE A 1 107 ? -4.379 -9.256 -3.624 1.00 98.69 107 ILE A C 1
ATOM 865 O O . ILE A 1 107 ? -4.097 -9.338 -4.814 1.00 98.69 107 ILE A O 1
ATOM 869 N N . ILE A 1 108 ? -5.606 -9.532 -3.169 1.00 98.56 108 ILE A N 1
ATOM 870 C CA . ILE A 1 108 ? -6.711 -9.946 -4.046 1.00 98.56 108 ILE A CA 1
ATOM 871 C C . ILE A 1 108 ? -7.014 -8.859 -5.080 1.00 98.56 108 ILE A C 1
ATOM 873 O O . ILE A 1 108 ? -7.201 -9.188 -6.247 1.00 98.56 108 ILE A O 1
ATOM 877 N N . GLY A 1 109 ? -7.018 -7.580 -4.693 1.00 98.31 109 GLY A N 1
ATOM 878 C CA . GLY A 1 109 ? -7.184 -6.468 -5.633 1.00 98.31 109 GLY A CA 1
ATOM 879 C C . GLY A 1 109 ? -6.088 -6.442 -6.704 1.00 98.31 109 GLY A C 1
ATOM 880 O O . GLY A 1 109 ? -6.386 -6.365 -7.896 1.00 98.31 109 GLY A O 1
ATOM 881 N N . ASN A 1 110 ? -4.831 -6.604 -6.287 1.00 98.31 110 ASN A N 1
ATOM 882 C CA . ASN A 1 110 ? -3.684 -6.675 -7.192 1.00 98.31 110 ASN A CA 1
ATOM 883 C C . ASN A 1 110 ? -3.758 -7.889 -8.137 1.00 98.31 110 ASN A C 1
ATOM 885 O O . ASN A 1 110 ? -3.544 -7.746 -9.339 1.00 98.31 110 ASN A O 1
ATOM 889 N N . VAL A 1 111 ? -4.128 -9.066 -7.622 1.00 98.38 111 VAL A N 1
ATOM 890 C CA . VAL A 1 111 ? -4.354 -10.287 -8.417 1.00 98.38 111 VAL A CA 1
ATOM 891 C C . VAL A 1 111 ? -5.499 -10.106 -9.404 1.00 98.38 111 VAL A C 1
ATOM 893 O O . VAL A 1 111 ? -5.355 -10.459 -10.571 1.00 98.38 111 VAL A O 1
ATOM 896 N N . ALA A 1 112 ? -6.619 -9.529 -8.971 1.00 98.00 112 ALA A N 1
ATOM 897 C CA . ALA A 1 112 ? -7.761 -9.286 -9.840 1.00 98.00 112 ALA A CA 1
ATOM 898 C C . ALA A 1 112 ? -7.371 -8.386 -11.016 1.00 98.00 112 ALA A C 1
ATOM 900 O O . ALA A 1 112 ? -7.680 -8.703 -12.162 1.00 98.00 112 ALA A O 1
ATOM 901 N N . GLN A 1 113 ? -6.647 -7.299 -10.758 1.00 96.62 113 GLN A N 1
ATOM 902 C CA . GLN A 1 113 ? -6.251 -6.393 -11.825 1.00 96.62 113 GLN A CA 1
ATOM 903 C C . GLN A 1 113 ? -5.131 -6.968 -12.713 1.00 96.62 113 GLN A C 1
ATOM 905 O O . GLN A 1 113 ? -5.182 -6.752 -13.922 1.00 96.62 113 GLN A O 1
ATOM 910 N N . TYR A 1 114 ? -4.212 -7.782 -12.177 1.00 97.75 114 TYR A N 1
ATOM 911 C CA . TYR A 1 114 ? -3.287 -8.584 -12.992 1.00 97.75 114 TYR A CA 1
ATOM 912 C C . TYR A 1 114 ? -4.034 -9.519 -13.958 1.00 97.75 114 TYR A C 1
ATOM 914 O O . TYR A 1 114 ? -3.740 -9.529 -15.148 1.00 97.75 114 TYR A O 1
ATOM 922 N N . ILE A 1 115 ? -5.045 -10.253 -13.478 1.00 98.06 115 ILE A N 1
ATOM 923 C CA . ILE A 1 115 ? -5.837 -11.175 -14.312 1.00 98.06 115 ILE A CA 1
ATOM 924 C C . ILE A 1 115 ? -6.633 -10.422 -15.386 1.00 98.06 115 ILE A C 1
ATOM 926 O O . ILE A 1 115 ? -6.775 -10.907 -16.507 1.00 98.06 115 ILE A O 1
ATOM 930 N N . LEU A 1 116 ? -7.177 -9.250 -15.050 1.00 97.94 116 LEU A N 1
ATOM 931 C CA . LEU A 1 116 ? -7.999 -8.457 -15.968 1.00 97.94 116 LEU A CA 1
ATOM 932 C C . LEU A 1 116 ? -7.172 -7.702 -17.016 1.00 97.94 116 LEU A C 1
ATOM 934 O O . LEU A 1 116 ? -7.687 -7.405 -18.093 1.00 97.94 116 LEU A O 1
ATOM 938 N N . MET A 1 117 ? -5.920 -7.360 -16.701 1.00 97.06 117 MET A N 1
ATOM 939 C CA . MET A 1 117 ? -5.048 -6.549 -17.555 1.00 97.06 117 MET A CA 1
ATOM 940 C C . MET A 1 117 ? -3.603 -7.092 -17.589 1.00 97.06 117 MET A C 1
ATOM 942 O O . MET A 1 117 ? -2.675 -6.349 -17.258 1.00 97.06 117 MET A O 1
ATOM 946 N N . PRO A 1 118 ? -3.384 -8.356 -18.000 1.00 96.50 118 PRO A N 1
ATOM 947 C CA . PRO A 1 118 ? -2.092 -9.033 -17.854 1.00 96.50 118 PRO A CA 1
ATOM 948 C C . PRO A 1 118 ? -0.969 -8.383 -18.668 1.00 96.50 118 PRO A C 1
ATOM 950 O O . PRO A 1 118 ? 0.160 -8.326 -18.205 1.00 96.50 118 PRO A O 1
ATOM 953 N N . ASP A 1 119 ? -1.280 -7.812 -19.834 1.00 97.25 119 ASP A N 1
ATOM 954 C CA . ASP A 1 119 ? -0.287 -7.180 -20.714 1.00 97.25 119 ASP A CA 1
ATOM 955 C C . ASP A 1 119 ? -0.084 -5.681 -20.422 1.00 97.25 119 ASP A C 1
ATOM 957 O O . ASP A 1 119 ? 0.533 -4.963 -21.213 1.00 97.25 119 ASP A O 1
ATOM 961 N N . SER A 1 120 ? -0.631 -5.157 -19.316 1.00 97.44 120 SER A N 1
ATOM 962 C CA . SER A 1 120 ? -0.520 -3.730 -19.007 1.00 97.44 120 SER A CA 1
ATOM 963 C C . SER A 1 120 ? 0.910 -3.351 -18.599 1.00 97.44 120 SER A C 1
ATOM 965 O O . SER A 1 120 ? 1.428 -3.897 -17.621 1.00 97.44 120 SER A O 1
ATOM 967 N N . PRO A 1 121 ? 1.542 -2.370 -19.272 1.00 96.62 121 PRO A N 1
ATOM 968 C CA . PRO A 1 121 ? 2.850 -1.855 -18.875 1.00 96.62 121 PRO A CA 1
ATOM 969 C C . PRO A 1 121 ? 2.752 -0.782 -17.779 1.00 96.62 121 PRO A C 1
ATOM 971 O O . PRO A 1 121 ? 3.763 -0.198 -17.397 1.00 96.62 121 PRO A O 1
ATOM 974 N N . ILE A 1 122 ? 1.541 -0.460 -17.315 1.00 96.94 122 ILE A N 1
ATOM 975 C CA . ILE A 1 122 ? 1.305 0.638 -16.381 1.00 96.94 122 ILE A CA 1
ATOM 976 C C . ILE A 1 122 ? 1.511 0.121 -14.948 1.00 96.94 122 ILE A C 1
ATOM 978 O O . ILE A 1 122 ? 0.836 -0.836 -14.562 1.00 96.94 122 ILE A O 1
ATOM 982 N N . PRO A 1 123 ? 2.391 0.746 -14.141 1.00 97.25 123 PRO A N 1
ATOM 983 C CA . PRO A 1 123 ? 2.586 0.352 -12.753 1.00 97.25 123 PRO A CA 1
ATOM 984 C C . PRO A 1 123 ? 1.324 0.605 -11.927 1.00 97.25 123 PRO A C 1
ATOM 986 O O . PRO A 1 123 ? 0.753 1.698 -11.924 1.00 97.25 123 PRO A O 1
ATOM 989 N N . MET A 1 124 ? 0.915 -0.418 -11.189 1.00 96.00 124 MET A N 1
ATOM 990 C CA . MET A 1 124 ? -0.198 -0.397 -10.255 1.00 96.00 124 MET A CA 1
ATOM 991 C C . MET A 1 124 ? 0.320 -0.335 -8.824 1.00 96.00 124 MET A C 1
ATOM 993 O O . MET A 1 124 ? 1.222 -1.076 -8.430 1.00 96.00 124 MET A O 1
ATOM 997 N N . LEU A 1 125 ? -0.271 0.551 -8.034 1.00 98.19 125 LEU A N 1
ATOM 998 C CA . LEU A 1 125 ? 0.151 0.848 -6.674 1.00 98.19 125 LEU A CA 1
ATOM 999 C C . LEU A 1 125 ? -0.982 1.516 -5.899 1.00 98.19 125 LEU A C 1
ATOM 1001 O O . LEU A 1 125 ? -1.866 2.134 -6.497 1.00 98.19 125 LEU A O 1
ATOM 1005 N N . GLY A 1 126 ? -0.922 1.430 -4.577 1.00 98.12 126 GLY A N 1
ATOM 1006 C CA . GLY A 1 126 ? -1.867 2.051 -3.659 1.00 98.12 126 GLY A CA 1
ATOM 1007 C C . GLY A 1 126 ? -2.509 1.052 -2.707 1.00 98.12 126 GLY A C 1
ATOM 1008 O O . GLY A 1 126 ? -2.730 -0.113 -3.032 1.00 98.12 126 GLY A O 1
ATOM 1009 N N . ALA A 1 127 ? -2.890 1.548 -1.533 1.00 98.00 127 ALA A N 1
ATOM 1010 C CA . ALA A 1 127 ? -3.576 0.760 -0.512 1.00 98.00 127 ALA A CA 1
ATOM 1011 C C . ALA A 1 127 ? -5.076 0.538 -0.799 1.00 98.00 127 ALA A C 1
ATOM 1013 O O . ALA A 1 127 ? -5.774 -0.067 0.012 1.00 98.00 127 ALA A O 1
ATOM 1014 N N . SER A 1 128 ? -5.601 1.007 -1.932 1.00 98.06 128 SER A N 1
ATOM 1015 C CA . SER A 1 128 ? -7.045 1.112 -2.185 1.00 98.06 128 SER A CA 1
ATOM 1016 C C . SER A 1 128 ? -7.780 -0.225 -2.146 1.00 98.06 128 SER A C 1
ATOM 1018 O O . SER A 1 128 ? -8.862 -0.292 -1.570 1.00 98.06 128 SER A O 1
ATOM 1020 N N . GLY A 1 129 ? -7.190 -1.303 -2.671 1.00 97.75 129 GLY A N 1
ATOM 1021 C CA . GLY A 1 129 ? -7.761 -2.650 -2.553 1.00 97.75 129 GLY A CA 1
ATOM 1022 C C . GLY A 1 129 ? -7.851 -3.129 -1.099 1.00 97.75 129 GLY A C 1
ATOM 1023 O O . GLY A 1 129 ? -8.860 -3.698 -0.686 1.00 97.75 129 GLY A O 1
ATOM 1024 N N . ALA A 1 130 ? -6.829 -2.830 -0.293 1.00 98.50 130 ALA A N 1
ATOM 1025 C CA . ALA A 1 130 ? -6.806 -3.162 1.129 1.00 98.50 130 ALA A CA 1
ATOM 1026 C C . ALA A 1 130 ? -7.857 -2.357 1.910 1.00 98.50 130 ALA A C 1
ATOM 1028 O O . ALA A 1 130 ? -8.649 -2.921 2.665 1.00 98.50 130 ALA A O 1
ATOM 1029 N N . VAL A 1 131 ? -7.918 -1.046 1.669 1.00 98.31 131 VAL A N 1
ATOM 1030 C CA . VAL A 1 131 ? -8.880 -0.125 2.290 1.00 98.31 131 VAL A CA 1
ATOM 1031 C C . VAL A 1 131 ? -10.320 -0.459 1.892 1.00 98.31 131 VAL A C 1
ATOM 1033 O O . VAL A 1 131 ? -11.204 -0.438 2.744 1.00 98.31 131 VAL A O 1
ATOM 1036 N N . ALA A 1 132 ? -10.568 -0.827 0.632 1.00 98.00 132 ALA A N 1
ATOM 1037 C CA . ALA A 1 132 ? -11.878 -1.290 0.179 1.00 98.00 132 ALA A CA 1
ATOM 1038 C C . ALA A 1 132 ? -12.320 -2.569 0.909 1.00 98.00 132 ALA A C 1
ATOM 1040 O O . ALA A 1 132 ? -13.495 -2.704 1.238 1.00 98.00 132 ALA A O 1
ATOM 1041 N N . GLY A 1 133 ? -11.388 -3.475 1.217 1.00 97.81 133 GLY A N 1
ATOM 1042 C CA . GLY A 1 133 ? -11.661 -4.653 2.042 1.00 97.81 133 GLY A CA 1
ATOM 1043 C C . GLY A 1 133 ? -12.058 -4.311 3.478 1.00 97.81 133 GLY A C 1
ATOM 1044 O O . GLY A 1 133 ? -13.025 -4.869 3.992 1.00 97.81 133 GLY A O 1
ATOM 1045 N N . ILE A 1 134 ? -11.363 -3.355 4.106 1.00 97.81 134 ILE A N 1
ATOM 1046 C CA . ILE A 1 134 ? -11.726 -2.834 5.437 1.00 97.81 134 ILE A CA 1
ATOM 1047 C C . ILE A 1 134 ? -13.122 -2.201 5.410 1.00 97.81 134 ILE A C 1
ATOM 1049 O O . ILE A 1 134 ? -13.944 -2.509 6.266 1.00 97.81 134 ILE A O 1
ATOM 1053 N N . LEU A 1 135 ? -13.410 -1.375 4.401 1.00 95.81 135 LEU A N 1
ATOM 1054 C CA . LEU A 1 135 ? -14.730 -0.771 4.202 1.00 95.81 135 LEU A CA 1
ATOM 1055 C C . LEU A 1 135 ? -15.827 -1.810 3.953 1.00 95.81 135 LEU A C 1
ATOM 1057 O O . LEU A 1 135 ? -16.941 -1.624 4.413 1.00 95.81 135 LEU A O 1
ATOM 1061 N N . GLY A 1 136 ? -15.531 -2.889 3.228 1.00 95.88 136 GLY A N 1
ATOM 1062 C CA . GLY A 1 136 ? -16.490 -3.966 2.982 1.00 95.88 136 GLY A CA 1
ATOM 1063 C C . GLY A 1 136 ? -16.811 -4.800 4.225 1.00 95.88 136 GLY A C 1
ATOM 1064 O O . GLY A 1 136 ? -17.851 -5.452 4.261 1.00 95.88 136 GLY A O 1
ATOM 1065 N N . ALA A 1 137 ? -15.928 -4.793 5.227 1.00 94.25 137 ALA A N 1
ATOM 1066 C CA . ALA A 1 137 ? -16.142 -5.465 6.506 1.00 94.25 137 ALA A CA 1
ATOM 1067 C C . ALA A 1 137 ? -16.802 -4.576 7.574 1.00 94.25 137 ALA A C 1
ATOM 1069 O O . ALA A 1 137 ? -17.225 -5.106 8.604 1.00 94.25 137 ALA A O 1
ATOM 1070 N N . TYR A 1 138 ? -16.844 -3.259 7.350 1.00 90.00 138 TYR A N 1
ATOM 1071 C CA . TYR A 1 138 ? -17.474 -2.267 8.223 1.00 90.00 138 TYR A CA 1
ATOM 1072 C C . TYR A 1 138 ? -18.970 -2.146 7.911 1.00 90.00 138 TYR A C 1
ATOM 1074 O O . TYR A 1 138 ? -19.771 -2.227 8.869 1.00 90.00 138 TYR A O 1
#

Secondary structure (DSSP, 8-state):
---S--SS--SS--HHHHHHHHHHHHHHHHHHHSS-HHHHHHHHSB-GGG--TT-GGGGTHHHHGGG--SSHHHHHHHHHHHHHHHHHHHHHH-HHHHHHHHHHHHHHHHHHHHHHSTT--S-B--SHHHHHHHHHH-

Radius of gyration: 15.36 Å; Cα contacts (8 Å, |Δi|>4): 188; chains: 1; bounding box: 38×32×43 Å

Nearest PDB structures (foldseek):
  3odj-assembly1_A  TM=8.328E-01  e=3.905E-04  Haemophilus influenzae
  6pjq-assembly1_A  TM=8.417E-01  e=1.641E-03  Escherichia coli
  3txt-assembly1_A  TM=8.245E-01  e=1.017E-03  Escherichia coli K-12
  2ic8-assembly1_A  TM=8.142E-01  e=1.925E-03  Escherichia coli
  2xtv-assembly1_A  TM=8.106E-01  e=4.507E-03  Escherichia coli BL21(DE3)

Sequence (138 aa):
MFPLSDANPSRKFPLFNIIIIVITSLVFFLQLSSADQEVFIFQYALVPAQVDLADFATLIPFVTAIFLHGGFLHIISNMWFLWIFGDNIEGHFGWLTFVILYFASGIIGNVAQYILMPDSPIPMLGASGAVAGILGAY

pLDDT: mea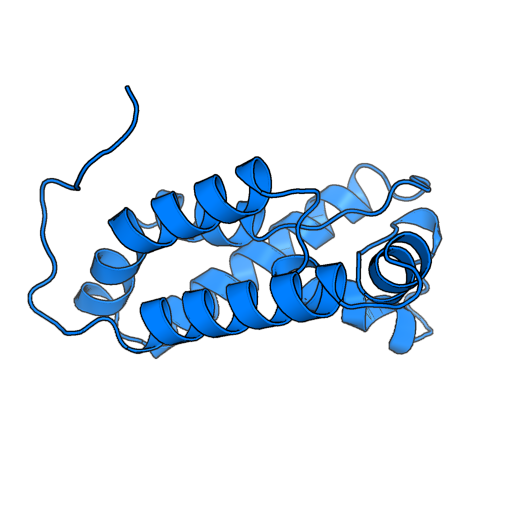n 95.38, std 6.4, range [63.22, 98.75]

Solvent-accessible surface area (backbone atoms only — not comparable to full-atom values): 7380 Å² total; per-residue (Å²): 133,84,84,87,68,67,93,69,80,50,92,46,84,41,60,63,49,51,49,51,48,50,52,31,50,50,47,38,49,49,44,72,68,39,97,48,49,64,61,52,42,67,70,36,24,32,33,33,55,66,56,41,96,88,39,67,76,49,54,50,18,49,59,49,6,38,39,38,55,95,42,71,72,56,44,52,51,42,49,48,52,37,62,55,48,32,27,40,46,24,51,72,67,32,60,69,53,36,53,51,44,32,53,50,26,24,32,48,42,45,51,52,49,32,72,76,39,43,80,33,82,61,69,43,60,32,40,55,38,13,42,50,38,46,60,74,73,105

Foldseek 3Di:
DPDPADPDDFPDDLVLLVVLLVQLVVVQVVLVVDPDNVVVLVQQFQFLQPDDPVDVSNVNNLQSLASYAPDDVQSCVLSVLSVRQLSVCCRPVNDVRSVCQLRVQSSVVSVVVSVVCNNGRDTHHHSVSSSVSSVVVD